Protein AF-A0A5C8VSQ1-F1 (afdb_monomer_lite)

Structure (mmCIF, N/CA/C/O backbone):
data_AF-A0A5C8VSQ1-F1
#
_entry.id   AF-A0A5C8VSQ1-F1
#
loop_
_atom_site.group_PDB
_atom_site.id
_atom_site.type_symbol
_atom_site.label_atom_id
_atom_site.label_alt_id
_atom_site.label_comp_id
_atom_site.label_asym_id
_atom_site.label_entity_id
_atom_site.label_seq_id
_atom_site.pdbx_PDB_ins_code
_atom_site.Cartn_x
_atom_site.Cartn_y
_atom_site.Cartn_z
_atom_site.occupancy
_atom_site.B_iso_or_equiv
_atom_site.auth_seq_id
_atom_site.auth_comp_id
_atom_site.auth_asym_id
_atom_site.auth_atom_id
_atom_site.pdbx_PDB_model_num
ATOM 1 N N . MET A 1 1 ? -26.706 4.022 32.399 1.00 52.25 1 MET A N 1
ATOM 2 C CA . MET A 1 1 ? -26.003 4.571 31.214 1.00 52.25 1 MET A CA 1
ATOM 3 C C . MET A 1 1 ? -24.680 3.828 30.925 1.00 52.25 1 MET A C 1
ATOM 5 O O . MET A 1 1 ? -23.646 4.467 30.820 1.00 52.25 1 MET A O 1
ATOM 9 N N . LYS A 1 2 ? -24.675 2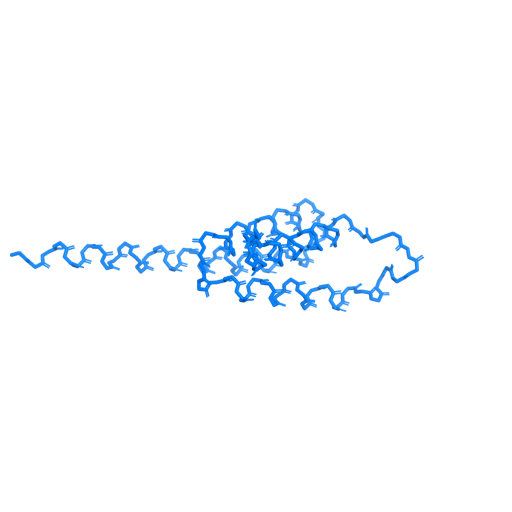.487 30.776 1.00 58.16 2 LYS A N 1
ATOM 10 C CA . LYS A 1 2 ? -23.463 1.699 30.413 1.00 58.16 2 LYS A CA 1
ATOM 11 C C . LYS A 1 2 ? -23.487 1.109 28.988 1.00 58.16 2 LYS A C 1
ATOM 13 O O . LYS A 1 2 ? -22.461 0.647 28.512 1.00 58.16 2 LYS A O 1
ATOM 18 N N . GLN A 1 3 ? -24.626 1.148 28.291 1.00 58.41 3 GLN A N 1
ATOM 19 C CA . GLN A 1 3 ? -24.779 0.527 26.963 1.00 58.41 3 GLN A CA 1
ATOM 20 C C . GLN A 1 3 ? -24.178 1.348 25.807 1.00 58.41 3 GLN A C 1
ATOM 22 O O . GLN A 1 3 ? -23.679 0.760 24.854 1.00 58.41 3 GLN A O 1
ATOM 27 N N . ALA A 1 4 ? -24.150 2.684 25.896 1.00 60.78 4 ALA A N 1
ATOM 28 C CA . ALA A 1 4 ? -23.684 3.536 24.794 1.00 60.78 4 ALA A CA 1
ATOM 29 C C . ALA A 1 4 ? -22.170 3.411 24.513 1.00 60.78 4 ALA A C 1
ATOM 31 O O . ALA A 1 4 ? -21.764 3.370 23.355 1.00 60.78 4 ALA A O 1
ATOM 32 N N . GLY A 1 5 ? -21.336 3.269 25.554 1.00 65.75 5 GLY A N 1
ATOM 33 C CA . GLY A 1 5 ? -19.885 3.079 25.390 1.00 65.75 5 GLY A CA 1
ATOM 34 C C . GLY A 1 5 ? -19.509 1.705 24.823 1.00 65.75 5 GLY A C 1
ATOM 35 O O . GLY A 1 5 ? -18.552 1.587 24.060 1.00 65.75 5 GLY A O 1
ATOM 36 N N . SER A 1 6 ? -20.299 0.671 25.134 1.00 78.25 6 SER A N 1
ATOM 37 C CA . SER A 1 6 ? -20.095 -0.681 24.598 1.00 78.25 6 SER A CA 1
ATOM 38 C C . SER A 1 6 ? -20.386 -0.752 23.099 1.00 78.25 6 SER A C 1
ATOM 40 O O . SER A 1 6 ? -19.637 -1.395 22.371 1.00 78.25 6 SER A O 1
ATOM 42 N N . ALA A 1 7 ? -21.457 -0.103 22.633 1.00 80.75 7 ALA A N 1
ATOM 43 C CA . ALA A 1 7 ? -21.851 -0.139 21.226 1.00 80.75 7 ALA A CA 1
ATOM 44 C C . ALA A 1 7 ? -20.856 0.617 20.329 1.00 80.75 7 ALA A C 1
ATOM 46 O O . ALA A 1 7 ? -20.430 0.084 19.308 1.00 80.75 7 ALA A O 1
ATOM 47 N N . ALA A 1 8 ? -20.417 1.813 20.739 1.00 81.38 8 ALA A N 1
ATOM 48 C CA . ALA A 1 8 ? -19.428 2.591 19.988 1.00 81.38 8 ALA A CA 1
ATOM 49 C C . ALA A 1 8 ? -18.080 1.856 19.861 1.00 81.38 8 ALA A C 1
ATOM 51 O O . ALA A 1 8 ? -17.497 1.809 18.783 1.00 81.38 8 ALA A O 1
ATOM 52 N N . THR A 1 9 ? -17.630 1.203 20.938 1.00 84.50 9 THR A N 1
ATOM 53 C CA . THR A 1 9 ? -16.393 0.403 20.933 1.00 84.50 9 THR A CA 1
ATOM 54 C C . THR A 1 9 ? -16.495 -0.808 19.999 1.00 84.50 9 THR A C 1
ATOM 56 O O . THR A 1 9 ? -15.541 -1.131 19.295 1.00 84.50 9 THR A O 1
ATOM 59 N N . GLN A 1 10 ? -17.651 -1.480 19.959 1.00 86.25 10 GLN A N 1
ATOM 60 C CA . GLN A 1 10 ? -17.870 -2.612 19.052 1.00 86.25 10 GLN A CA 1
ATOM 61 C C . GLN A 1 10 ? -17.882 -2.186 17.582 1.00 86.25 10 GLN A C 1
ATOM 63 O O . GLN A 1 10 ? -17.316 -2.889 16.748 1.00 86.25 10 GLN A O 1
ATOM 68 N N . VAL A 1 11 ? -18.490 -1.038 17.267 1.00 89.00 11 VAL A N 1
ATOM 69 C CA . VAL A 1 11 ? -18.487 -0.479 15.906 1.00 89.00 11 VAL A CA 1
ATOM 70 C C . VAL A 1 11 ? -17.063 -0.164 15.453 1.00 89.00 11 VAL A C 1
ATOM 72 O O . VAL A 1 11 ? -16.691 -0.527 14.340 1.00 89.00 11 VAL A O 1
ATOM 75 N N . GLU A 1 12 ? -16.252 0.442 16.320 1.00 87.00 12 GLU A N 1
ATOM 76 C CA . GLU A 1 12 ? -14.856 0.754 16.004 1.00 87.00 12 GLU A CA 1
ATOM 77 C C . GLU A 1 12 ? -14.020 -0.513 15.782 1.00 87.00 12 GLU A C 1
ATOM 79 O O . GLU A 1 12 ? -13.294 -0.628 14.795 1.00 87.00 12 GLU A O 1
ATOM 84 N N . LEU A 1 13 ? -14.182 -1.523 16.643 1.00 88.25 13 LEU A N 1
ATOM 85 C CA . LEU A 1 13 ? -13.491 -2.802 16.486 1.00 88.25 13 LEU A CA 1
ATOM 86 C C . LEU A 1 13 ? -13.880 -3.507 15.177 1.00 88.25 13 LEU A C 1
ATOM 88 O O . LEU A 1 13 ? -13.015 -4.036 14.479 1.00 88.25 13 LEU A O 1
ATOM 92 N N . ALA A 1 14 ? -15.168 -3.488 14.824 1.00 90.69 14 ALA A N 1
ATOM 93 C CA . ALA A 1 14 ? -15.660 -4.059 13.575 1.00 90.69 14 ALA A CA 1
ATOM 94 C C . ALA A 1 14 ? -15.115 -3.306 12.351 1.00 90.69 14 ALA A C 1
ATOM 96 O O . ALA A 1 14 ? -14.664 -3.941 11.397 1.00 90.69 14 ALA A O 1
ATOM 97 N N . ARG A 1 15 ? -15.089 -1.965 12.398 1.00 89.81 15 ARG A N 1
ATOM 98 C CA . ARG A 1 15 ? -14.480 -1.122 11.358 1.00 89.81 15 ARG A CA 1
ATOM 99 C C . ARG A 1 15 ? -13.006 -1.482 11.164 1.00 89.81 15 ARG A C 1
ATOM 101 O O . ARG A 1 15 ? -12.583 -1.696 10.029 1.00 89.81 15 ARG A O 1
ATOM 108 N N . ARG A 1 16 ? -12.249 -1.623 12.257 1.00 90.00 16 ARG A N 1
ATOM 109 C CA . ARG A 1 16 ? -10.824 -1.975 12.214 1.00 90.00 16 ARG A CA 1
ATOM 110 C C . ARG A 1 16 ? -10.568 -3.374 11.650 1.00 90.00 16 ARG A C 1
ATOM 112 O O . ARG A 1 16 ? -9.656 -3.564 10.845 1.00 90.00 16 ARG A O 1
ATOM 119 N N . ALA A 1 17 ? -11.377 -4.354 12.047 1.00 92.19 17 ALA A N 1
ATOM 120 C CA . ALA A 1 17 ? -11.288 -5.711 11.514 1.00 92.19 17 ALA A CA 1
ATOM 121 C C . ALA A 1 17 ? -11.575 -5.734 10.006 1.00 92.19 17 ALA A C 1
ATOM 123 O O . ALA A 1 17 ? -10.823 -6.335 9.240 1.00 92.19 17 ALA A O 1
ATOM 124 N N . HIS A 1 18 ? -12.612 -5.014 9.575 1.00 94.38 18 HIS A N 1
ATOM 125 C CA . HIS A 1 18 ? -12.996 -4.944 8.172 1.00 94.38 18 HIS A CA 1
ATOM 126 C C . HIS A 1 18 ? -11.917 -4.296 7.295 1.00 94.38 18 HIS A C 1
ATOM 128 O O . HIS A 1 18 ? -11.551 -4.860 6.265 1.00 94.38 18 HIS A O 1
ATOM 134 N N . VAL A 1 19 ? -11.357 -3.150 7.704 1.00 95.50 19 VAL A N 1
ATOM 135 C CA . VAL A 1 19 ? -10.295 -2.496 6.919 1.00 95.50 19 VAL A CA 1
ATOM 136 C C . VAL A 1 19 ? -9.024 -3.348 6.861 1.00 95.50 19 VAL A C 1
ATOM 138 O O . VAL A 1 19 ? -8.381 -3.417 5.818 1.00 95.50 19 VAL A O 1
ATOM 141 N N . THR A 1 20 ? -8.707 -4.079 7.933 1.00 93.75 20 THR A N 1
ATOM 142 C CA . THR A 1 20 ? -7.574 -5.018 7.953 1.00 93.75 20 THR A CA 1
ATOM 143 C C . THR A 1 20 ? -7.777 -6.156 6.947 1.00 93.75 20 THR A C 1
ATOM 145 O O . THR A 1 20 ? -6.851 -6.541 6.234 1.00 93.75 20 THR A O 1
ATOM 148 N N . GLU A 1 21 ? -8.996 -6.687 6.844 1.00 96.69 21 GLU A N 1
ATOM 149 C CA . GLU A 1 21 ? -9.341 -7.704 5.848 1.00 96.69 21 GLU A CA 1
ATOM 150 C C . GLU A 1 21 ? -9.221 -7.162 4.414 1.00 96.69 21 GLU A C 1
ATOM 152 O O . GLU A 1 21 ? -8.654 -7.832 3.547 1.00 96.69 21 GLU A O 1
ATOM 157 N N . LEU A 1 22 ? -9.707 -5.939 4.170 1.00 97.25 22 LEU A N 1
ATOM 158 C CA . LEU A 1 22 ? -9.578 -5.267 2.874 1.00 97.25 22 LEU A CA 1
ATOM 159 C C . LEU A 1 22 ? -8.114 -5.035 2.496 1.00 97.25 22 LEU A C 1
ATOM 161 O O . LEU A 1 22 ? -7.730 -5.337 1.366 1.00 97.25 22 LEU A O 1
ATOM 165 N N . PHE A 1 23 ? -7.299 -4.566 3.442 1.00 97.44 23 PHE A N 1
ATOM 166 C CA . PHE A 1 23 ? -5.862 -4.390 3.258 1.00 97.44 23 PHE A CA 1
ATOM 167 C C . PHE A 1 23 ? -5.193 -5.708 2.852 1.00 97.44 23 PHE A C 1
ATOM 169 O O . PHE A 1 23 ? -4.531 -5.766 1.818 1.00 97.44 23 PHE A O 1
ATOM 176 N N . ASN A 1 24 ? -5.422 -6.789 3.607 1.00 96.56 24 ASN A N 1
ATOM 177 C CA . ASN A 1 24 ? -4.831 -8.099 3.321 1.00 96.56 24 ASN A CA 1
ATOM 178 C C . ASN A 1 24 ? -5.255 -8.640 1.948 1.00 96.56 24 ASN A C 1
ATOM 180 O O . ASN A 1 24 ? -4.433 -9.182 1.207 1.00 96.56 24 ASN A O 1
ATOM 184 N N . ARG A 1 25 ? -6.533 -8.471 1.586 1.00 98.00 25 ARG A N 1
ATOM 185 C CA . ARG A 1 25 ? -7.054 -8.876 0.275 1.00 98.00 25 ARG A CA 1
ATOM 186 C C . ARG A 1 25 ? -6.377 -8.105 -0.856 1.00 98.00 25 ARG A C 1
ATOM 188 O O . ARG A 1 25 ? -5.907 -8.728 -1.804 1.00 98.00 25 ARG A O 1
ATOM 195 N N . ALA A 1 26 ? -6.308 -6.779 -0.749 1.00 98.19 26 ALA A N 1
ATOM 196 C CA . ALA A 1 26 ? -5.685 -5.940 -1.766 1.00 98.19 26 ALA A CA 1
ATOM 197 C C . ALA A 1 26 ? -4.177 -6.223 -1.881 1.00 98.19 26 ALA A C 1
ATOM 199 O O . ALA A 1 26 ? -3.660 -6.365 -2.986 1.00 98.19 26 ALA A O 1
ATOM 200 N N . ALA A 1 27 ? -3.480 -6.416 -0.758 1.00 97.19 27 ALA A N 1
ATOM 201 C CA . ALA A 1 27 ? -2.069 -6.797 -0.751 1.00 97.19 27 ALA A CA 1
ATOM 202 C C . ALA A 1 27 ? -1.819 -8.106 -1.524 1.00 97.19 27 ALA A C 1
ATOM 204 O O . ALA A 1 27 ? -0.912 -8.168 -2.353 1.00 97.19 27 ALA A O 1
ATOM 205 N N . GLY A 1 28 ? -2.662 -9.127 -1.322 1.00 96.94 28 GLY A N 1
ATOM 206 C CA . GLY A 1 28 ? -2.576 -10.392 -2.062 1.00 96.94 28 GLY A CA 1
ATOM 207 C C . GLY A 1 28 ? -2.832 -10.255 -3.569 1.00 96.94 28 GLY A C 1
ATOM 208 O O . GLY A 1 28 ? -2.299 -11.029 -4.360 1.00 96.94 28 GLY A O 1
ATOM 209 N N . GLN A 1 29 ? -3.602 -9.248 -3.982 1.00 98.00 29 GLN A N 1
ATOM 210 C CA . GLN A 1 29 ? -3.968 -9.002 -5.380 1.00 98.00 29 GLN A CA 1
ATOM 211 C C . GLN A 1 29 ? -2.903 -8.234 -6.180 1.00 98.00 29 GLN A C 1
ATOM 213 O O . GLN A 1 29 ? -2.965 -8.215 -7.408 1.00 98.00 29 GLN A O 1
ATOM 218 N N . LEU A 1 30 ? -1.884 -7.652 -5.537 1.00 96.38 30 LEU A N 1
ATOM 219 C CA . LEU A 1 30 ? -0.779 -6.974 -6.237 1.00 96.38 30 LEU A CA 1
ATOM 220 C C . LEU A 1 30 ? 0.036 -7.925 -7.134 1.00 96.38 30 LEU A C 1
ATOM 222 O O . LEU A 1 30 ? 0.645 -7.503 -8.118 1.00 96.38 30 LEU A O 1
ATOM 226 N N . GLY A 1 31 ? 0.053 -9.218 -6.804 1.00 91.94 31 GLY A N 1
ATOM 227 C CA . GLY A 1 31 ? 0.728 -10.260 -7.578 1.00 91.94 31 GLY A CA 1
ATOM 228 C C . GLY A 1 31 ? -0.118 -10.885 -8.690 1.00 91.94 31 GLY A C 1
ATOM 229 O O . GLY A 1 31 ? 0.378 -11.780 -9.370 1.00 91.94 31 GLY A O 1
ATOM 230 N N . ASP A 1 32 ? -1.371 -10.455 -8.872 1.00 97.12 32 ASP A N 1
ATOM 231 C CA . ASP A 1 32 ? -2.310 -11.120 -9.779 1.00 97.12 32 ASP A CA 1
ATOM 232 C C . ASP A 1 32 ? -1.872 -11.030 -11.254 1.00 97.12 32 ASP A C 1
ATOM 234 O O . ASP A 1 32 ? -1.241 -10.060 -11.684 1.00 97.12 32 ASP A O 1
ATOM 238 N N . GLY A 1 33 ? -2.212 -12.042 -12.056 1.00 95.38 33 GLY A N 1
ATOM 239 C CA . GLY A 1 33 ? -1.908 -12.064 -13.489 1.00 95.38 33 GLY A CA 1
ATOM 240 C C . GLY A 1 33 ? -2.681 -11.009 -14.289 1.00 95.38 33 GLY A C 1
ATOM 241 O O . GLY A 1 33 ? -2.157 -10.479 -15.272 1.00 95.38 33 GLY A O 1
ATOM 242 N N . GLN A 1 34 ? -3.885 -10.642 -13.848 1.00 97.81 34 GLN A N 1
ATOM 243 C CA . GLN A 1 34 ? -4.758 -9.675 -14.512 1.00 97.81 34 GLN A CA 1
ATOM 244 C C . GLN A 1 34 ? -4.413 -8.239 -14.104 1.00 97.81 34 GLN A C 1
ATOM 246 O O . GLN A 1 34 ? -4.320 -7.909 -12.921 1.00 97.81 34 GLN A O 1
ATOM 251 N N . LEU A 1 35 ? -4.222 -7.358 -15.091 1.00 96.69 35 LEU A N 1
ATOM 252 C CA . LEU A 1 35 ? -3.854 -5.959 -14.845 1.00 96.69 35 LEU A CA 1
ATOM 253 C C . LEU A 1 35 ? -4.948 -5.216 -14.070 1.00 96.69 35 LEU A C 1
ATOM 255 O O . LEU A 1 35 ? -4.648 -4.431 -13.174 1.00 96.69 35 LEU A O 1
ATOM 259 N N . GLU A 1 36 ? -6.206 -5.485 -14.396 1.00 98.06 36 GLU A N 1
ATOM 260 C CA . GLU A 1 36 ? -7.386 -4.862 -13.805 1.00 98.06 36 GLU A CA 1
ATOM 261 C C . GLU A 1 36 ? -7.469 -5.156 -12.303 1.00 98.06 36 GLU A C 1
ATOM 263 O O . GLU A 1 36 ? -7.760 -4.261 -11.510 1.00 98.06 36 GLU A O 1
ATOM 268 N N . VAL A 1 37 ? -7.135 -6.389 -11.904 1.00 98.38 37 VAL A N 1
ATOM 269 C CA . VAL A 1 37 ? -7.101 -6.816 -10.498 1.00 98.38 37 VAL A CA 1
ATOM 270 C C . VAL A 1 37 ? -5.987 -6.091 -9.743 1.00 98.38 37 VAL A C 1
ATOM 272 O O . VAL A 1 37 ? -6.227 -5.556 -8.659 1.00 98.38 37 VAL A O 1
ATOM 275 N N . ARG A 1 38 ? -4.791 -5.987 -10.336 1.00 97.94 38 ARG A N 1
ATOM 276 C CA . ARG A 1 38 ? -3.673 -5.249 -9.727 1.00 97.94 38 ARG A CA 1
ATOM 277 C C . ARG A 1 38 ? -3.985 -3.762 -9.566 1.00 97.94 38 ARG A C 1
ATOM 279 O O . ARG A 1 38 ? -3.699 -3.191 -8.518 1.00 97.94 38 ARG A O 1
ATOM 286 N N . LEU A 1 39 ? -4.596 -3.130 -10.569 1.00 98.38 39 LEU A N 1
ATOM 287 C CA . LEU A 1 39 ? -4.992 -1.720 -10.498 1.00 98.38 39 LEU A CA 1
ATOM 288 C C . LEU A 1 39 ? -6.055 -1.478 -9.426 1.00 98.38 39 LEU A C 1
ATOM 290 O O . LEU A 1 39 ? -5.912 -0.549 -8.631 1.00 98.38 39 LEU A O 1
ATOM 294 N N . ALA A 1 40 ? -7.077 -2.334 -9.358 1.00 98.31 40 ALA A N 1
ATOM 295 C CA . ALA A 1 40 ? -8.092 -2.259 -8.313 1.00 98.31 40 ALA A CA 1
ATOM 296 C C . ALA A 1 40 ? -7.463 -2.360 -6.914 1.00 98.31 40 ALA A C 1
ATOM 298 O O . ALA A 1 40 ? -7.779 -1.553 -6.041 1.00 98.31 40 ALA A O 1
ATOM 299 N N . ALA A 1 41 ? -6.518 -3.284 -6.722 1.00 98.38 41 ALA A N 1
ATOM 300 C CA . ALA A 1 41 ? -5.788 -3.432 -5.468 1.00 98.38 41 ALA A CA 1
ATOM 301 C C . ALA A 1 41 ? -5.001 -2.170 -5.084 1.00 98.38 41 ALA A C 1
ATOM 303 O O . ALA A 1 41 ? -5.102 -1.707 -3.949 1.00 98.38 41 ALA A O 1
ATOM 304 N N . ILE A 1 42 ? -4.267 -1.573 -6.029 1.00 98.31 42 ILE A N 1
ATOM 305 C CA . ILE A 1 42 ? -3.508 -0.332 -5.800 1.00 98.31 42 ILE A CA 1
ATOM 306 C C . ILE A 1 42 ? -4.443 0.805 -5.377 1.00 98.31 42 ILE A C 1
ATOM 308 O O . ILE A 1 42 ? -4.129 1.557 -4.456 1.00 98.31 42 ILE A O 1
ATOM 312 N N . TYR A 1 43 ? -5.604 0.927 -6.021 1.00 97.69 43 TYR A N 1
ATOM 313 C CA . TYR A 1 43 ? -6.560 1.987 -5.713 1.00 97.69 43 TYR A CA 1
ATOM 314 C C . TYR A 1 43 ? -7.215 1.789 -4.349 1.00 97.69 43 TYR A C 1
ATOM 316 O O . TYR A 1 43 ? -7.305 2.745 -3.589 1.00 97.69 43 TYR A O 1
ATOM 324 N N . VAL A 1 44 ? -7.588 0.557 -3.999 1.00 98.06 44 VAL A N 1
ATOM 325 C CA . VAL A 1 44 ? -8.097 0.237 -2.658 1.00 98.06 44 VAL A CA 1
ATOM 326 C C . VAL A 1 44 ? -7.051 0.548 -1.589 1.00 98.06 44 VAL A C 1
ATOM 328 O O . VAL A 1 44 ? -7.379 1.186 -0.595 1.00 98.06 44 VAL A O 1
ATOM 331 N N . LEU A 1 45 ? -5.790 0.154 -1.793 1.00 98.12 45 LEU A N 1
ATOM 332 C CA . LEU A 1 45 ? -4.708 0.458 -0.853 1.00 98.12 45 LEU A CA 1
ATOM 333 C C . LEU A 1 45 ? -4.515 1.968 -0.681 1.00 98.12 45 LEU A C 1
ATOM 335 O O . LEU A 1 45 ? -4.388 2.434 0.447 1.00 98.12 45 LEU A O 1
ATOM 339 N N . ARG A 1 46 ? -4.552 2.738 -1.775 1.00 96.38 46 ARG A N 1
ATOM 340 C CA . ARG A 1 46 ? -4.481 4.204 -1.725 1.00 96.38 46 ARG A CA 1
ATOM 341 C C . ARG A 1 46 ? -5.606 4.807 -0.885 1.00 96.38 46 ARG A C 1
ATOM 343 O O . ARG A 1 46 ? -5.320 5.645 -0.035 1.00 96.38 46 ARG A O 1
ATOM 350 N N . GLU A 1 47 ? -6.849 4.383 -1.102 1.00 96.25 47 GLU A N 1
ATOM 351 C CA . GLU A 1 47 ? -7.984 4.886 -0.319 1.00 96.25 47 GLU A CA 1
ATOM 352 C C . GLU A 1 47 ? -7.862 4.483 1.157 1.00 96.25 47 GLU A C 1
ATOM 354 O O . GLU A 1 47 ? -8.073 5.314 2.034 1.00 96.25 47 GLU A O 1
ATOM 359 N N . ILE A 1 48 ? -7.410 3.258 1.456 1.00 95.75 48 ILE A N 1
ATOM 360 C CA . ILE A 1 48 ? -7.139 2.831 2.839 1.00 95.75 48 ILE A CA 1
ATOM 361 C C . ILE A 1 48 ? -6.089 3.735 3.494 1.00 95.75 48 ILE A C 1
ATOM 363 O O . ILE A 1 48 ? -6.319 4.231 4.592 1.00 95.75 48 ILE A O 1
ATOM 367 N N . GLY A 1 49 ? -4.958 3.983 2.828 1.00 93.88 49 GLY A N 1
ATOM 368 C CA . GLY A 1 49 ? -3.900 4.837 3.373 1.00 93.88 49 GLY A CA 1
ATOM 369 C C . GLY A 1 49 ? -4.325 6.298 3.556 1.00 93.88 49 GLY A C 1
ATOM 370 O O . GLY A 1 49 ? -3.757 6.998 4.390 1.00 93.88 49 GLY A O 1
ATOM 371 N N . ARG A 1 50 ? -5.334 6.759 2.806 1.00 92.62 50 ARG A N 1
ATOM 372 C CA . ARG A 1 50 ? -5.924 8.096 2.936 1.00 92.62 50 ARG A CA 1
ATOM 373 C C . ARG A 1 50 ? -6.928 8.182 4.087 1.00 92.62 50 ARG A C 1
ATOM 375 O O . ARG A 1 50 ? -6.898 9.148 4.845 1.00 92.62 50 ARG A O 1
ATOM 382 N N . ASP A 1 51 ? -7.813 7.199 4.198 1.00 93.25 51 ASP A N 1
ATOM 383 C CA . ASP A 1 51 ? -8.946 7.229 5.129 1.00 93.25 51 ASP A CA 1
ATOM 384 C C . ASP A 1 51 ? -8.586 6.716 6.531 1.00 93.25 51 ASP A C 1
ATOM 386 O O . ASP A 1 51 ? -9.277 7.030 7.504 1.00 93.25 51 ASP A O 1
ATOM 390 N N . PHE A 1 52 ? -7.508 5.934 6.647 1.00 91.69 52 PHE A N 1
ATOM 391 C CA . PHE A 1 52 ? -7.058 5.303 7.887 1.00 91.69 52 PHE A CA 1
ATOM 392 C C . PHE A 1 52 ? -5.591 5.668 8.163 1.00 91.69 52 PHE A C 1
ATOM 394 O O . PHE A 1 52 ? -4.683 4.959 7.723 1.00 91.69 52 PHE A O 1
ATOM 401 N N . PRO A 1 53 ? -5.332 6.765 8.904 1.00 88.62 53 PRO A N 1
ATOM 402 C CA . PRO A 1 53 ? -3.975 7.249 9.160 1.00 88.62 53 PRO A CA 1
ATOM 403 C C . PRO A 1 53 ? -3.052 6.224 9.832 1.00 88.62 53 PRO A C 1
ATOM 405 O O . PRO A 1 53 ? -1.850 6.242 9.592 1.00 88.62 53 PRO A O 1
ATOM 408 N N . ASP A 1 54 ? -3.592 5.302 10.637 1.00 89.12 54 ASP A N 1
ATOM 409 C CA . ASP A 1 54 ? -2.819 4.227 11.276 1.00 89.12 54 ASP A CA 1
ATOM 410 C C . ASP A 1 54 ? -2.383 3.119 10.301 1.00 89.12 54 ASP A C 1
ATOM 412 O O . ASP A 1 54 ? -1.527 2.303 10.642 1.00 89.12 54 ASP A O 1
ATOM 416 N N . LEU A 1 55 ? -2.944 3.097 9.088 1.00 92.31 55 LEU A N 1
ATOM 417 C CA . LEU A 1 55 ? -2.579 2.187 8.001 1.00 92.31 55 LEU A CA 1
ATOM 418 C C . LEU A 1 55 ? -1.833 2.878 6.856 1.00 92.31 55 LEU A C 1
ATOM 420 O O . LEU A 1 55 ? -1.372 2.189 5.945 1.00 92.31 55 LEU A O 1
ATOM 424 N N . ALA A 1 56 ? -1.671 4.202 6.908 1.00 92.12 56 ALA A N 1
ATOM 425 C CA . ALA A 1 56 ? -0.961 4.968 5.892 1.00 92.12 56 ALA A CA 1
ATOM 426 C C . ALA A 1 56 ? 0.460 4.426 5.673 1.00 92.12 56 ALA A C 1
ATOM 428 O O . ALA A 1 56 ? 0.788 3.985 4.570 1.00 92.12 56 ALA A O 1
ATOM 429 N N . ASP A 1 57 ? 1.285 4.382 6.721 1.00 94.31 57 ASP A N 1
ATOM 430 C CA . ASP A 1 57 ? 2.680 3.946 6.596 1.00 94.31 57 ASP A CA 1
ATOM 431 C C . ASP A 1 57 ? 2.802 2.488 6.100 1.00 94.31 57 ASP A C 1
ATOM 433 O O . ASP A 1 57 ? 3.484 2.276 5.091 1.00 94.31 57 ASP A O 1
ATOM 437 N N . PRO A 1 58 ? 2.077 1.492 6.664 1.00 95.44 58 PRO A N 1
ATOM 438 C CA . PRO A 1 58 ? 2.073 0.125 6.135 1.00 95.44 58 PRO A CA 1
ATOM 439 C C . PRO A 1 58 ? 1.691 0.018 4.653 1.00 95.44 58 PRO A C 1
ATOM 441 O O . PRO A 1 58 ? 2.291 -0.763 3.910 1.00 95.44 58 PRO A O 1
ATOM 444 N N . VAL A 1 59 ? 0.703 0.800 4.199 1.00 96.12 59 VAL A N 1
ATOM 445 C CA . VAL A 1 59 ? 0.304 0.853 2.785 1.00 96.12 59 VAL A CA 1
ATOM 446 C C . VAL A 1 59 ? 1.466 1.334 1.918 1.00 96.12 59 VAL A C 1
ATOM 448 O O . VAL A 1 59 ? 1.801 0.690 0.919 1.00 96.12 59 VAL A O 1
ATOM 451 N N . PHE A 1 60 ? 2.098 2.452 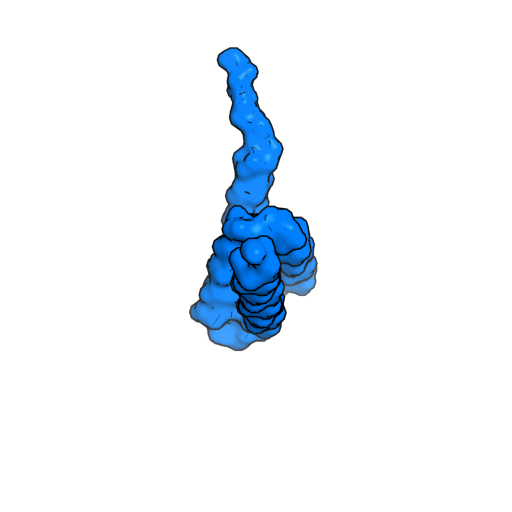2.276 1.00 95.00 60 PHE A N 1
ATOM 452 C CA . PHE A 1 60 ? 3.160 3.024 1.451 1.00 95.00 60 PHE A CA 1
ATOM 453 C C . PHE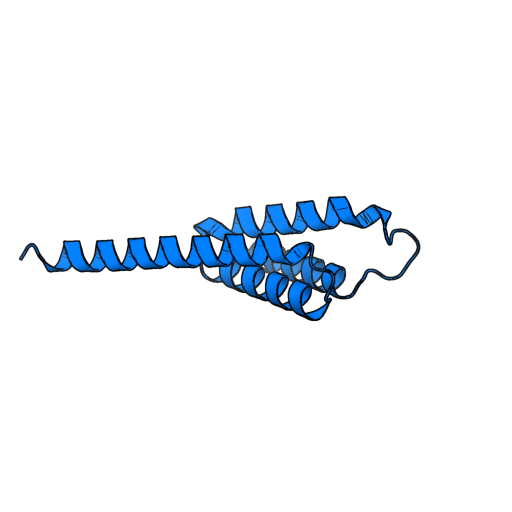 A 1 60 ? 4.433 2.179 1.473 1.00 95.00 60 PHE A C 1
ATOM 455 O O . PHE A 1 60 ? 5.080 2.038 0.434 1.00 95.00 60 PHE A O 1
ATOM 462 N N . GLU A 1 61 ? 4.775 1.567 2.605 1.00 96.25 61 GLU A N 1
ATOM 463 C CA . GLU A 1 61 ? 5.889 0.622 2.704 1.00 96.25 61 GLU A CA 1
ATOM 464 C C . GLU A 1 61 ? 5.681 -0.603 1.808 1.00 96.25 61 GLU A C 1
ATOM 466 O O . GLU A 1 61 ? 6.594 -0.984 1.066 1.00 96.25 61 GLU A O 1
ATOM 471 N N . LEU A 1 62 ? 4.473 -1.180 1.816 1.00 96.94 62 LEU A N 1
ATOM 472 C CA . LEU A 1 62 ? 4.105 -2.303 0.953 1.00 96.94 62 LEU A CA 1
ATOM 473 C C . LEU A 1 62 ? 4.255 -1.938 -0.528 1.00 96.94 62 LEU A C 1
ATOM 475 O O . LEU A 1 62 ? 4.886 -2.668 -1.296 1.00 96.94 62 LEU A O 1
ATOM 479 N N . LEU A 1 63 ? 3.710 -0.790 -0.930 1.00 96.44 63 LEU A N 1
ATOM 480 C CA . LEU A 1 63 ? 3.778 -0.302 -2.304 1.00 96.44 63 LEU A CA 1
ATOM 481 C C . LEU A 1 63 ? 5.224 -0.037 -2.758 1.00 96.44 63 LEU A C 1
ATOM 483 O O . LEU A 1 63 ? 5.607 -0.408 -3.871 1.00 96.44 63 LEU A O 1
ATOM 487 N N . GLN A 1 64 ? 6.060 0.540 -1.892 1.00 95.38 64 GLN A N 1
ATOM 488 C CA . GLN A 1 64 ? 7.487 0.721 -2.168 1.00 95.38 64 GLN A CA 1
ATOM 489 C C . GLN A 1 64 ? 8.227 -0.615 -2.293 1.00 95.38 64 GLN A C 1
ATOM 491 O O . GLN A 1 64 ? 9.064 -0.771 -3.184 1.00 95.38 64 GLN A O 1
ATOM 496 N N . ALA A 1 65 ? 7.937 -1.585 -1.421 1.00 94.69 65 ALA A N 1
ATOM 497 C CA . ALA A 1 65 ? 8.524 -2.919 -1.497 1.00 94.69 65 ALA A CA 1
ATOM 498 C C . ALA A 1 65 ? 8.156 -3.613 -2.815 1.00 94.69 65 ALA A C 1
ATOM 500 O O . ALA A 1 65 ? 9.038 -4.148 -3.489 1.00 94.69 65 ALA A O 1
ATOM 501 N N . HIS A 1 66 ? 6.892 -3.508 -3.228 1.00 92.94 66 HIS A N 1
ATOM 502 C CA . HIS A 1 66 ? 6.406 -4.060 -4.488 1.00 92.94 66 HIS A CA 1
ATOM 503 C C . HIS A 1 66 ? 7.103 -3.437 -5.711 1.00 92.94 66 HIS A C 1
ATOM 505 O O . HIS A 1 66 ? 7.496 -4.146 -6.640 1.00 92.94 66 HIS A O 1
ATOM 511 N N . LEU A 1 67 ? 7.331 -2.117 -5.703 1.00 91.56 67 LEU A N 1
ATOM 512 C CA . LEU A 1 67 ? 8.121 -1.451 -6.744 1.00 91.56 67 LEU A CA 1
ATOM 513 C C . LEU A 1 67 ? 9.569 -1.944 -6.781 1.00 91.56 67 LEU A C 1
ATOM 515 O O . LEU A 1 67 ? 10.095 -2.201 -7.863 1.00 91.56 67 LEU A O 1
ATOM 519 N N . ARG A 1 68 ? 10.223 -2.077 -5.619 1.00 90.31 68 ARG A N 1
ATOM 520 C CA . ARG A 1 68 ? 11.616 -2.546 -5.541 1.00 90.31 68 ARG A CA 1
ATOM 521 C C . ARG A 1 68 ? 11.776 -3.951 -6.112 1.00 90.31 68 ARG A C 1
ATOM 523 O O . ARG A 1 68 ? 12.723 -4.182 -6.855 1.00 90.31 68 ARG A O 1
ATOM 530 N N . GLU A 1 69 ? 10.849 -4.855 -5.808 1.00 88.38 69 GLU A N 1
ATOM 531 C CA . GLU A 1 69 ? 10.866 -6.228 -6.326 1.00 88.38 69 GLU A CA 1
ATOM 532 C C . GLU A 1 69 ? 10.723 -6.271 -7.856 1.00 88.38 69 GLU A C 1
ATOM 534 O O . GLU A 1 69 ? 11.365 -7.074 -8.534 1.00 88.38 69 GLU A O 1
ATOM 539 N N . ARG A 1 70 ? 9.885 -5.395 -8.421 1.00 82.62 70 ARG A N 1
ATOM 540 C CA . ARG A 1 70 ? 9.566 -5.412 -9.853 1.00 82.62 70 ARG A CA 1
ATOM 541 C C . ARG A 1 70 ? 10.472 -4.554 -10.720 1.00 82.62 70 ARG A C 1
ATOM 543 O O . ARG A 1 70 ? 10.455 -4.749 -11.931 1.00 82.62 70 ARG A O 1
ATOM 550 N N . ARG A 1 71 ? 11.249 -3.639 -10.137 1.00 78.75 71 ARG A N 1
ATOM 551 C CA . ARG A 1 71 ? 12.087 -2.675 -10.865 1.00 78.75 71 ARG A CA 1
ATOM 5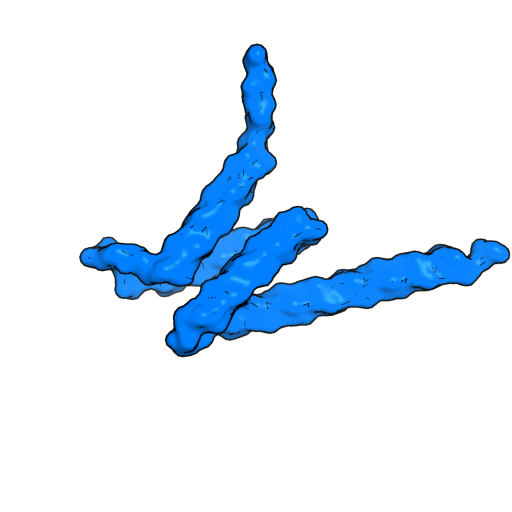52 C C . ARG A 1 71 ? 12.948 -3.331 -11.945 1.00 78.75 71 ARG A C 1
ATOM 554 O O . ARG A 1 71 ? 12.921 -2.878 -13.083 1.00 78.75 71 ARG A O 1
ATOM 561 N N . SER A 1 72 ? 13.599 -4.449 -11.626 1.00 75.75 72 SER A N 1
ATOM 562 C CA . SER A 1 72 ? 14.444 -5.201 -12.567 1.00 75.75 72 SER A CA 1
ATOM 563 C C . SER A 1 72 ? 13.707 -5.702 -13.816 1.00 75.75 72 SER A C 1
ATOM 565 O O . SER A 1 72 ? 14.338 -5.991 -14.825 1.00 75.75 72 SER A O 1
ATOM 567 N N . ARG A 1 73 ? 12.370 -5.798 -13.787 1.00 76.44 73 ARG A N 1
ATOM 568 C CA . ARG A 1 73 ? 11.560 -6.305 -14.905 1.00 76.44 73 ARG A CA 1
ATOM 569 C C . ARG A 1 73 ? 11.289 -5.268 -15.995 1.00 76.44 73 ARG A C 1
ATOM 571 O O . ARG A 1 73 ? 10.790 -5.649 -17.047 1.00 76.44 73 ARG A O 1
ATOM 578 N N . TYR A 1 74 ? 11.550 -3.986 -15.742 1.00 76.44 74 TYR A N 1
ATOM 579 C CA . TYR A 1 74 ? 11.255 -2.905 -16.689 1.00 76.44 74 TYR A CA 1
ATOM 580 C C . TYR A 1 74 ? 12.320 -1.799 -16.714 1.00 76.44 74 TYR A C 1
ATOM 582 O O . TYR A 1 74 ? 12.045 -0.718 -17.220 1.00 76.44 74 TYR A O 1
ATOM 590 N N . GLU A 1 75 ? 13.530 -2.048 -16.204 1.00 75.06 75 GLU A N 1
ATOM 591 C CA . GLU A 1 75 ? 14.619 -1.053 -16.134 1.00 75.06 75 GLU A CA 1
ATOM 592 C C . GLU A 1 75 ? 14.980 -0.413 -17.485 1.00 75.06 75 GLU A C 1
ATOM 594 O O . GLU A 1 75 ? 15.342 0.761 -17.524 1.00 75.06 75 GLU A O 1
ATOM 599 N N . GLU A 1 76 ? 14.822 -1.150 -18.585 1.00 77.12 76 GLU A N 1
ATOM 600 C CA . GLU A 1 76 ? 15.155 -0.705 -19.946 1.00 77.12 76 GLU A CA 1
ATOM 601 C C . GLU A 1 76 ? 13.914 -0.360 -20.795 1.00 77.12 76 GLU A C 1
ATOM 603 O O . GLU A 1 76 ? 14.013 -0.151 -22.003 1.00 77.12 76 GLU A O 1
ATOM 608 N N . SER A 1 77 ? 12.726 -0.309 -20.183 1.00 83.75 77 SER A N 1
ATOM 609 C CA . SER A 1 77 ? 11.446 -0.128 -20.882 1.00 83.75 77 S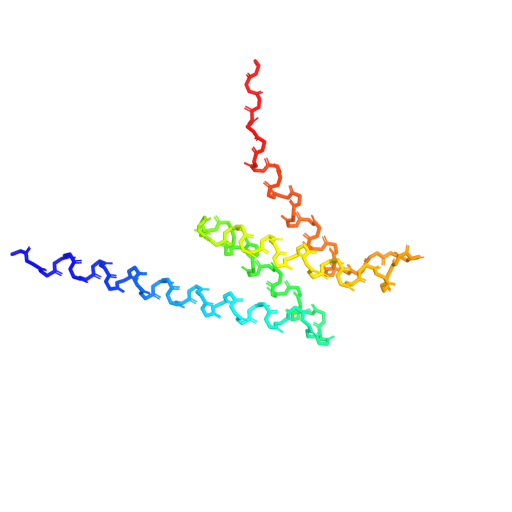ER A CA 1
ATOM 610 C C . SER A 1 77 ? 10.516 0.843 -20.156 1.00 83.75 77 SER A C 1
ATOM 612 O O . SER A 1 77 ? 10.756 1.227 -19.013 1.00 83.75 77 SER A O 1
ATOM 614 N N . GLU A 1 78 ? 9.417 1.231 -20.803 1.00 85.94 78 GLU A N 1
ATOM 615 C CA . GLU A 1 78 ? 8.403 2.039 -20.130 1.00 85.94 78 GLU A CA 1
ATOM 616 C C . GLU A 1 78 ? 7.777 1.258 -18.955 1.00 85.94 78 GLU A C 1
ATOM 618 O O . GLU A 1 78 ? 7.372 0.104 -19.136 1.00 85.94 78 GLU A O 1
ATOM 623 N N . PRO A 1 79 ? 7.669 1.856 -17.750 1.00 89.06 79 PRO A N 1
ATOM 624 C CA . PRO A 1 79 ? 7.105 1.165 -16.602 1.00 89.06 79 PRO A CA 1
ATOM 625 C C . PRO A 1 79 ? 5.669 0.700 -16.875 1.00 89.06 79 PRO A C 1
ATOM 627 O O . PRO A 1 79 ? 4.869 1.494 -17.383 1.00 89.06 79 PRO A O 1
ATOM 630 N N . PRO A 1 80 ? 5.302 -0.533 -16.487 1.00 92.25 80 PRO A N 1
ATOM 631 C CA . PRO A 1 80 ? 3.935 -1.036 -16.577 1.00 92.25 80 PRO A CA 1
ATOM 632 C C . PRO A 1 80 ? 2.887 -0.105 -15.941 1.00 92.25 80 PRO A C 1
ATOM 634 O O . PRO A 1 80 ? 3.181 0.681 -15.039 1.00 92.25 80 PRO A O 1
ATOM 637 N N . ILE A 1 81 ? 1.638 -0.184 -16.409 1.00 95.06 81 ILE A N 1
ATOM 638 C CA . ILE A 1 81 ? 0.554 0.733 -15.998 1.00 95.06 81 ILE A CA 1
ATOM 639 C C . ILE A 1 81 ? 0.326 0.713 -14.478 1.00 95.06 81 ILE A C 1
ATOM 641 O O . ILE A 1 81 ? 0.187 1.758 -13.848 1.00 95.06 81 ILE A O 1
ATOM 645 N N . ASP A 1 82 ? 0.332 -0.474 -13.886 1.00 95.25 82 ASP A N 1
ATOM 646 C CA . ASP A 1 82 ? 0.223 -0.694 -12.444 1.00 95.25 82 ASP A CA 1
ATOM 647 C C . ASP A 1 82 ? 1.405 -0.093 -11.673 1.00 95.25 82 ASP A C 1
ATOM 649 O O . ASP A 1 82 ? 1.206 0.582 -10.669 1.00 95.25 82 ASP A O 1
ATOM 653 N N . VAL A 1 83 ? 2.629 -0.233 -12.177 1.00 94.50 83 VAL A N 1
ATOM 654 C CA . VAL A 1 83 ? 3.812 0.423 -11.597 1.00 94.50 83 VAL A CA 1
ATOM 655 C C . VAL A 1 83 ? 3.649 1.943 -11.577 1.00 94.50 83 VAL A C 1
ATOM 657 O O . VAL A 1 83 ? 3.935 2.580 -10.561 1.00 94.50 83 VAL A O 1
ATOM 660 N N . ARG A 1 84 ? 3.151 2.543 -12.665 1.00 95.00 84 ARG A N 1
ATOM 661 C CA . ARG A 1 84 ? 2.896 3.992 -12.716 1.00 95.00 84 ARG A CA 1
ATOM 662 C C . ARG A 1 84 ? 1.823 4.422 -11.716 1.00 95.00 84 ARG A C 1
ATOM 664 O O . ARG A 1 84 ? 2.009 5.440 -11.055 1.00 95.00 84 ARG A O 1
ATOM 671 N N . ALA A 1 85 ? 0.763 3.631 -11.553 1.00 96.75 85 ALA A N 1
ATOM 672 C CA . ALA A 1 85 ? -0.276 3.880 -10.552 1.00 96.75 85 ALA A CA 1
ATOM 673 C C . ALA A 1 85 ? 0.272 3.841 -9.112 1.00 96.75 85 ALA A C 1
ATOM 675 O O . ALA A 1 85 ? -0.125 4.652 -8.269 1.00 96.75 85 ALA A O 1
ATOM 676 N N . ILE A 1 86 ? 1.226 2.948 -8.825 1.00 96.25 86 ILE A N 1
ATOM 677 C CA . ILE A 1 86 ? 1.907 2.927 -7.524 1.00 96.25 86 ILE A CA 1
ATOM 678 C C . ILE A 1 86 ? 2.753 4.190 -7.333 1.00 96.25 86 ILE A C 1
ATOM 680 O O . ILE A 1 86 ? 2.671 4.831 -6.287 1.00 96.25 86 ILE A O 1
ATOM 684 N N . VAL A 1 87 ? 3.541 4.583 -8.338 1.00 94.88 87 VAL A N 1
ATOM 685 C CA . VAL A 1 87 ? 4.364 5.805 -8.274 1.00 94.88 87 VAL A CA 1
ATOM 686 C C . VAL A 1 87 ? 3.502 7.050 -8.056 1.00 94.88 87 VAL A C 1
ATOM 688 O O . VAL A 1 87 ? 3.859 7.908 -7.253 1.00 94.88 87 VAL A O 1
ATOM 691 N N . GLU A 1 88 ? 2.361 7.153 -8.736 1.00 95.25 88 GLU A N 1
ATOM 692 C CA . GLU A 1 88 ? 1.396 8.235 -8.530 1.00 95.25 88 GLU A CA 1
ATOM 693 C C . GLU A 1 88 ? 0.873 8.260 -7.088 1.00 95.25 88 GLU A C 1
ATOM 695 O O . GLU A 1 88 ? 0.880 9.309 -6.447 1.00 95.25 88 GLU A O 1
ATOM 700 N N . THR A 1 89 ? 0.506 7.096 -6.548 1.00 94.81 89 THR A N 1
ATOM 701 C CA . THR A 1 89 ? 0.048 6.952 -5.159 1.00 94.81 89 THR A CA 1
ATOM 702 C C . THR A 1 89 ? 1.108 7.423 -4.155 1.00 94.81 89 THR A C 1
ATOM 704 O O . THR A 1 89 ? 0.790 8.162 -3.225 1.00 94.81 89 THR A O 1
ATOM 707 N N . LEU A 1 90 ? 2.380 7.069 -4.368 1.00 93.56 90 LEU A N 1
ATOM 708 C CA . LEU A 1 90 ? 3.490 7.521 -3.519 1.00 93.56 90 LEU A CA 1
ATOM 709 C C . LEU A 1 90 ? 3.731 9.034 -3.625 1.00 93.56 90 LEU A C 1
ATOM 711 O O . LEU A 1 90 ? 4.001 9.686 -2.620 1.00 93.56 90 LEU A O 1
ATOM 715 N N . ARG A 1 91 ? 3.609 9.617 -4.824 1.00 92.06 91 ARG A N 1
ATOM 716 C CA . ARG A 1 91 ? 3.751 11.071 -5.020 1.00 92.06 91 ARG A CA 1
ATOM 717 C C . ARG A 1 91 ? 2.663 11.858 -4.298 1.00 92.06 91 ARG A C 1
ATOM 719 O O . ARG A 1 91 ? 2.968 12.875 -3.687 1.00 92.06 91 ARG A O 1
ATOM 726 N N . MET A 1 92 ? 1.419 11.380 -4.345 1.00 87.81 92 MET A N 1
ATOM 727 C CA . MET A 1 92 ? 0.298 12.012 -3.640 1.00 87.81 92 MET A CA 1
ATOM 728 C C . MET A 1 92 ? 0.534 12.066 -2.128 1.00 87.81 92 MET A C 1
ATOM 730 O O . MET A 1 92 ? 0.197 13.063 -1.498 1.00 87.81 92 MET A O 1
ATOM 734 N N . ARG A 1 93 ? 1.152 11.027 -1.554 1.00 87.06 93 ARG A N 1
ATOM 735 C CA . ARG A 1 93 ? 1.512 10.996 -0.132 1.00 87.06 93 ARG A CA 1
ATOM 736 C C . ARG A 1 93 ? 2.535 12.065 0.231 1.00 87.06 93 ARG A C 1
ATOM 738 O O . ARG A 1 93 ? 2.303 12.804 1.176 1.00 87.06 93 ARG A O 1
ATOM 745 N N . ILE A 1 94 ? 3.613 12.170 -0.548 1.00 85.00 94 ILE A N 1
ATOM 746 C CA . ILE A 1 94 ? 4.670 13.171 -0.331 1.00 85.00 94 ILE A CA 1
ATOM 747 C C . ILE A 1 94 ? 4.088 14.587 -0.410 1.00 85.00 94 ILE A C 1
ATOM 749 O O . ILE A 1 94 ? 4.345 15.404 0.465 1.00 85.00 94 ILE A O 1
ATOM 753 N N . ALA A 1 95 ? 3.241 14.854 -1.407 1.00 84.44 95 ALA A N 1
ATOM 754 C CA . ALA A 1 95 ? 2.577 16.150 -1.545 1.00 84.44 95 ALA A CA 1
ATOM 755 C C . ALA A 1 95 ? 1.619 16.472 -0.380 1.00 84.44 95 ALA A C 1
ATOM 757 O O . ALA A 1 95 ? 1.390 17.640 -0.093 1.00 84.44 95 ALA A O 1
ATOM 758 N N . ALA A 1 96 ? 1.050 15.457 0.279 1.00 80.12 96 ALA A N 1
ATOM 759 C CA . ALA A 1 96 ? 0.222 15.639 1.472 1.00 80.12 96 ALA A CA 1
ATOM 760 C C . ALA A 1 96 ? 1.046 15.836 2.761 1.00 80.12 96 ALA A C 1
ATOM 762 O O . ALA A 1 96 ? 0.516 16.371 3.731 1.00 80.12 96 ALA A O 1
ATOM 763 N N . ASP A 1 97 ? 2.309 15.395 2.777 1.00 76.62 97 ASP A N 1
ATOM 764 C CA . ASP A 1 97 ? 3.244 15.560 3.900 1.00 76.62 97 ASP A CA 1
ATOM 765 C C . ASP A 1 97 ? 4.004 16.888 3.877 1.00 76.62 97 ASP A C 1
ATOM 767 O O . ASP A 1 97 ? 4.463 17.347 4.925 1.00 76.62 97 ASP A O 1
ATOM 771 N N . GLU A 1 98 ? 4.167 17.509 2.706 1.00 75.56 98 GLU A N 1
ATOM 772 C CA . GLU A 1 98 ? 4.753 18.843 2.618 1.00 75.56 98 GLU A CA 1
ATOM 773 C C . GLU A 1 98 ? 3.795 19.853 3.273 1.00 75.56 98 GLU A C 1
ATOM 775 O O . GLU A 1 98 ? 2.674 20.033 2.786 1.00 75.56 98 GLU A O 1
ATOM 780 N N . PRO A 1 99 ? 4.190 20.528 4.375 1.00 60.16 99 PRO A N 1
ATOM 781 C CA . PRO A 1 99 ? 3.369 21.585 4.934 1.00 60.16 99 PRO A CA 1
ATOM 782 C C . PRO A 1 99 ? 3.233 22.647 3.851 1.00 60.16 99 PRO A C 1
ATOM 784 O O . PRO A 1 99 ? 4.241 23.161 3.364 1.00 60.16 99 PRO A O 1
ATOM 787 N N . SER A 1 100 ? 1.995 22.940 3.449 1.00 61.22 100 SER A N 1
ATOM 788 C CA . SER A 1 100 ? 1.684 24.033 2.534 1.00 61.22 100 SER A CA 1
ATOM 789 C C . SER A 1 100 ? 2.378 25.282 3.060 1.00 61.22 100 SER A C 1
ATOM 791 O O . SER A 1 100 ? 1.983 25.819 4.092 1.00 61.22 100 SER A O 1
ATOM 793 N N . GLY A 1 101 ? 3.481 25.650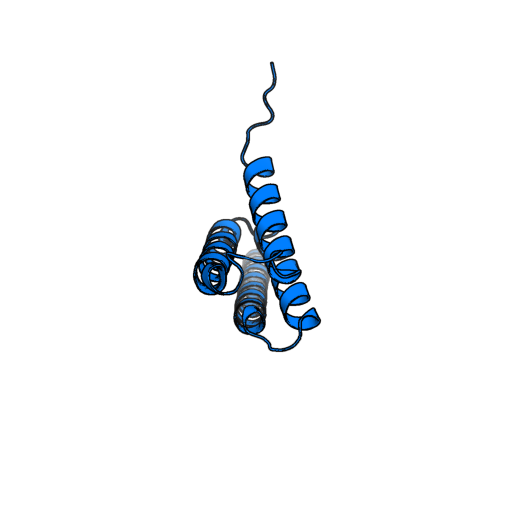 2.405 1.00 55.66 101 GLY A N 1
ATOM 794 C CA . GLY A 1 101 ? 4.344 26.741 2.818 1.00 55.66 101 GLY A CA 1
ATOM 795 C C . GLY A 1 101 ? 3.571 28.041 2.723 1.00 55.66 101 GLY A C 1
ATOM 796 O O . GLY A 1 101 ? 3.505 28.645 1.656 1.00 55.66 101 GLY A O 1
ATOM 797 N N . GLU A 1 102 ? 2.960 28.442 3.831 1.00 52.66 102 GLU A N 1
ATOM 798 C CA . GLU A 1 102 ? 2.520 29.809 4.042 1.00 52.66 102 GLU A CA 1
ATOM 799 C C . GLU A 1 102 ? 3.786 30.666 4.176 1.00 52.66 102 GLU A C 1
ATOM 801 O O . GLU A 1 102 ? 4.474 30.636 5.199 1.00 52.66 102 GLU A O 1
ATOM 806 N N . PHE A 1 103 ? 4.123 31.362 3.089 1.00 54.09 103 PHE A N 1
ATOM 807 C CA . PHE A 1 103 ? 4.985 32.541 3.089 1.00 54.09 103 PHE A CA 1
ATOM 808 C C . PHE A 1 103 ? 4.110 33.793 3.068 1.00 54.09 103 PHE A C 1
ATOM 810 O O . PHE A 1 103 ? 3.143 33.812 2.270 1.00 54.09 103 PHE A O 1
#

pLDDT: mean 88.28, std 11.85, range [52.25, 98.38]

Secondary structure (DSSP, 8-state):
--HHHHHHHHHHHHHHHHHHHHHHHHHHHTT-SSHHHHHHHHHHHHHHHHH-HHHHHHHHHHHHHHHHHHGGGTTTSPPPHHHHHHHHHHHHHHHHHS-----

Sequence (103 aa):
MKQAGSAATQVELARRAHVTELFNRAAGQLGDGQLEVRLAAIYVLREIGRDFPDLADPVFELLQAHLRERRSRYEESEPPIDVRAIVETLRMRIAADEPSGEF

Foldseek 3Di:
DPVPVVVVVVVVVVVVVVLVVLLVCLLVQCPPPDPVSNLVSLVSLLVSLVVPVVCVVVSLVSLVVSCVVCCVVAVPHDDDPSNVSSVVSNVVVVVVVPDPDDD

Radius of gyration: 17.18 Å; chains: 1; bounding box: 41×45×52 Å